Protein AF-A0A7W1HBT4-F1 (afdb_monomer_lite)

Secondary structure (DSSP, 8-state):
-HHHHHHHHHHHHHHHHTT----------PPPPTT-EEEE-TTS-EEEESS--S----SSHHHHHHHHHTT--

Radius of gyration: 22.72 Å; chains: 1; bounding box: 29×62×47 Å

Foldseek 3Di:
DVVVVVVVVVVVVVVVVVPPDCPDPPDPPDPQPPQKDWDQDPVRDIDIDSHDDPDDDDPDVVVVVVCVVVPND

pLDDT: mean 81.34, std 13.44, range [54.47, 96.56]

Structure (mmCIF, N/CA/C/O backbone):
data_AF-A0A7W1HBT4-F1
#
_entry.id   AF-A0A7W1HBT4-F1
#
loop_
_atom_site.group_PDB
_atom_site.id
_atom_site.type_symbol
_atom_site.label_atom_id
_atom_site.label_alt_id
_atom_site.label_comp_id
_atom_site.label_asym_id
_atom_site.label_entity_id
_atom_site.label_seq_id
_atom_site.pdbx_PDB_ins_code
_atom_site.Cartn_x
_atom_site.Cartn_y
_atom_site.Cartn_z
_atom_site.occupancy
_atom_site.B_iso_or_equiv
_atom_site.auth_seq_id
_atom_site.auth_comp_id
_atom_site.auth_asym_id
_atom_site.auth_atom_id
_atom_site.pdbx_PDB_model_num
ATOM 1 N N . MET A 1 1 ? 6.731 -44.938 -31.628 1.00 58.97 1 MET A N 1
ATOM 2 C CA . MET A 1 1 ? 6.817 -44.627 -30.181 1.00 58.97 1 MET A CA 1
ATOM 3 C C . MET A 1 1 ? 7.605 -43.350 -29.876 1.00 58.97 1 MET A C 1
ATOM 5 O O . MET A 1 1 ? 7.050 -42.491 -29.209 1.00 58.97 1 MET A O 1
ATOM 9 N N . ALA A 1 2 ? 8.821 -43.157 -30.407 1.00 63.31 2 ALA A N 1
ATOM 10 C CA . ALA A 1 2 ? 9.661 -41.983 -30.105 1.00 63.31 2 ALA A CA 1
ATOM 11 C C . ALA A 1 2 ? 9.016 -40.606 -30.394 1.00 63.31 2 ALA A C 1
ATOM 13 O O . ALA A 1 2 ? 9.173 -39.680 -29.607 1.00 63.31 2 ALA A O 1
ATOM 14 N N . ARG A 1 3 ? 8.225 -40.475 -31.470 1.00 69.44 3 ARG A N 1
ATOM 15 C CA . ARG A 1 3 ? 7.536 -39.214 -31.825 1.00 69.44 3 ARG A CA 1
ATOM 16 C C . ARG A 1 3 ? 6.513 -38.759 -30.775 1.00 69.44 3 ARG A C 1
ATOM 18 O O . ARG A 1 3 ? 6.417 -37.569 -30.499 1.00 69.44 3 ARG A O 1
ATOM 25 N N . ASN A 1 4 ? 5.802 -39.703 -30.156 1.00 66.75 4 ASN A N 1
ATOM 26 C CA . ASN A 1 4 ? 4.815 -39.396 -29.114 1.00 66.75 4 ASN A CA 1
ATOM 27 C C . ASN A 1 4 ? 5.500 -38.999 -27.801 1.00 66.75 4 ASN A C 1
ATOM 29 O O . ASN A 1 4 ? 4.981 -38.178 -27.053 1.00 66.75 4 ASN A O 1
ATOM 33 N N . LEU A 1 5 ? 6.690 -39.550 -27.559 1.00 76.25 5 LEU A N 1
ATOM 34 C CA . LEU A 1 5 ? 7.503 -39.256 -26.384 1.00 76.25 5 LEU A CA 1
ATOM 35 C C . LEU A 1 5 ? 8.064 -37.826 -26.446 1.00 76.25 5 LEU A C 1
ATOM 37 O O . LEU A 1 5 ? 8.007 -37.102 -25.458 1.00 76.25 5 LEU A O 1
ATOM 41 N N . VAL A 1 6 ? 8.493 -37.379 -27.632 1.00 78.69 6 VAL A N 1
ATOM 42 C CA . VAL A 1 6 ? 8.935 -35.992 -27.873 1.00 78.69 6 VAL A CA 1
ATOM 43 C C . VAL A 1 6 ? 7.790 -34.990 -27.684 1.00 78.69 6 VAL A C 1
ATOM 45 O O . VAL A 1 6 ? 7.982 -33.958 -27.046 1.00 78.69 6 VAL A O 1
ATOM 48 N N . ALA A 1 7 ? 6.589 -35.303 -28.181 1.00 79.06 7 ALA A N 1
ATOM 49 C CA . ALA A 1 7 ? 5.421 -34.432 -28.029 1.00 79.06 7 ALA A CA 1
ATOM 50 C C . ALA A 1 7 ? 4.994 -34.273 -26.558 1.00 79.06 7 ALA A C 1
ATOM 52 O O . ALA A 1 7 ? 4.716 -33.160 -26.114 1.00 79.06 7 ALA A O 1
ATOM 53 N N . ALA A 1 8 ? 5.001 -35.367 -25.789 1.00 81.62 8 ALA A N 1
ATOM 54 C CA . ALA A 1 8 ? 4.700 -35.330 -24.360 1.00 81.62 8 ALA A CA 1
ATOM 55 C C . ALA A 1 8 ? 5.721 -34.482 -23.583 1.00 81.62 8 ALA A C 1
ATOM 57 O O . ALA A 1 8 ? 5.345 -33.688 -22.723 1.00 81.62 8 ALA A O 1
ATOM 58 N N . PHE A 1 9 ? 7.006 -34.595 -23.927 1.00 83.31 9 PHE A N 1
ATOM 59 C CA . PHE A 1 9 ? 8.069 -33.828 -23.279 1.00 83.31 9 PHE A CA 1
ATOM 60 C C . PHE A 1 9 ? 7.950 -32.318 -23.548 1.00 83.31 9 PHE A C 1
ATOM 62 O O . PHE A 1 9 ? 8.094 -31.507 -22.634 1.00 83.31 9 PHE A O 1
ATOM 69 N N . LEU A 1 10 ? 7.613 -31.939 -24.786 1.00 81.06 10 LEU A N 1
ATOM 70 C CA . LEU A 1 10 ? 7.366 -30.546 -25.179 1.00 81.06 10 LEU A CA 1
ATOM 71 C C . LEU A 1 10 ? 6.164 -29.931 -24.450 1.00 81.06 10 LEU A C 1
ATOM 73 O O . LEU A 1 10 ? 6.240 -28.785 -24.009 1.00 81.06 10 LEU A O 1
ATOM 77 N N . ALA A 1 11 ? 5.080 -30.691 -24.281 1.00 81.31 11 ALA A N 1
ATOM 78 C CA . ALA A 1 11 ? 3.895 -30.221 -23.566 1.00 81.31 11 ALA A CA 1
ATOM 79 C C . ALA A 1 11 ? 4.188 -29.943 -22.080 1.00 81.31 11 ALA A C 1
ATOM 81 O O . ALA A 1 11 ? 3.779 -28.912 -21.547 1.00 81.31 11 ALA A O 1
ATOM 82 N N . VAL A 1 12 ? 4.950 -30.823 -21.422 1.00 81.31 12 VAL A N 1
ATOM 83 C CA . VAL A 1 12 ? 5.343 -30.656 -20.012 1.00 81.31 12 VAL A CA 1
ATOM 84 C C . VAL A 1 12 ? 6.287 -29.463 -19.831 1.00 81.31 12 VAL A C 1
ATOM 86 O O . VAL A 1 12 ? 6.120 -28.684 -18.892 1.00 81.31 12 VAL A O 1
ATOM 89 N N . ALA A 1 13 ? 7.236 -29.261 -20.748 1.00 78.31 13 ALA A N 1
ATOM 90 C CA . ALA A 1 13 ? 8.139 -28.110 -20.705 1.00 78.31 13 ALA A CA 1
ATOM 91 C C . ALA A 1 13 ? 7.395 -26.768 -20.859 1.00 78.31 13 ALA A C 1
ATOM 93 O O . ALA A 1 13 ? 7.727 -25.800 -20.174 1.00 78.31 13 ALA A O 1
ATOM 94 N N . ALA A 1 14 ? 6.358 -26.714 -21.703 1.00 77.19 14 ALA A N 1
ATOM 95 C CA . ALA A 1 14 ? 5.534 -25.518 -21.880 1.00 77.19 14 ALA A CA 1
ATOM 96 C C . ALA A 1 14 ? 4.723 -25.161 -20.620 1.00 77.19 14 ALA A C 1
ATOM 98 O O . ALA A 1 14 ? 4.601 -23.985 -20.283 1.00 77.19 14 ALA A O 1
ATOM 99 N N . LEU A 1 15 ? 4.224 -26.165 -19.888 1.00 74.56 15 LEU A N 1
ATOM 100 C CA . LEU A 1 15 ? 3.516 -25.967 -18.616 1.00 74.56 15 LEU A CA 1
ATOM 101 C C . LEU A 1 15 ? 4.438 -25.419 -17.513 1.00 74.56 15 LEU A C 1
ATOM 103 O O . LEU A 1 15 ? 4.012 -24.594 -16.709 1.00 74.56 15 LEU A O 1
ATOM 107 N N . LEU A 1 16 ? 5.710 -25.827 -17.496 1.00 70.00 16 LEU A N 1
ATOM 108 C CA . LEU A 1 16 ? 6.692 -25.368 -16.505 1.00 70.00 16 LEU A CA 1
ATOM 109 C C . LEU A 1 16 ? 7.211 -23.946 -16.779 1.00 70.00 16 LEU A C 1
ATOM 111 O O . LEU A 1 16 ? 7.553 -23.230 -15.839 1.00 70.00 16 LEU A O 1
ATOM 115 N N . ALA A 1 17 ? 7.230 -23.503 -18.040 1.00 64.12 17 ALA A N 1
ATOM 116 C CA . ALA A 1 17 ? 7.671 -22.156 -18.412 1.00 64.12 17 ALA A CA 1
ATOM 117 C C . ALA A 1 17 ? 6.683 -21.043 -17.998 1.00 64.12 17 ALA A C 1
ATOM 119 O O . ALA A 1 17 ? 7.079 -19.882 -17.890 1.00 64.12 17 ALA A O 1
ATOM 120 N N . GLY A 1 18 ? 5.417 -21.386 -17.726 1.00 59.62 18 GLY A N 1
ATOM 121 C CA . GLY A 1 18 ? 4.391 -20.447 -17.254 1.00 59.62 18 GLY A CA 1
ATOM 122 C C . GLY A 1 18 ? 4.506 -20.060 -15.774 1.00 59.62 18 GLY A C 1
ATOM 123 O O . GLY A 1 18 ? 3.905 -19.075 -15.358 1.00 59.62 18 GLY A O 1
ATOM 124 N N . CYS A 1 19 ? 5.301 -20.791 -14.984 1.00 64.81 19 CYS A N 1
ATOM 125 C CA . CYS A 1 19 ? 5.536 -20.513 -13.562 1.00 64.81 19 CYS A CA 1
ATOM 126 C C . CYS A 1 19 ? 6.775 -19.645 -13.313 1.00 64.81 19 CYS A C 1
ATOM 128 O O . CYS A 1 19 ? 7.277 -19.607 -12.189 1.00 64.81 19 CYS A O 1
ATOM 130 N N . SER A 1 20 ? 7.301 -18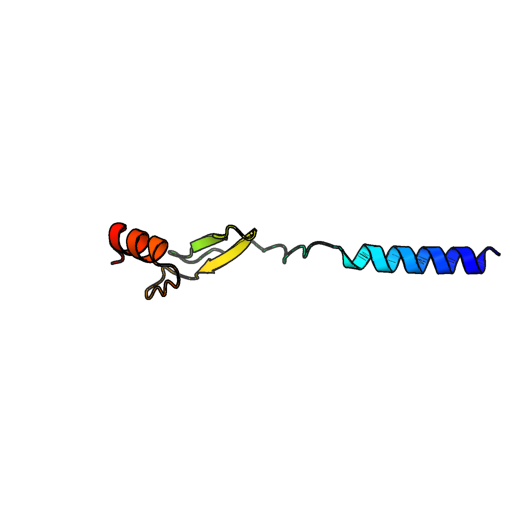.970 -14.338 1.00 62.25 20 SER A N 1
ATOM 131 C CA . SER A 1 20 ? 8.420 -18.058 -14.128 1.00 62.25 20 SER A CA 1
ATOM 132 C C . SER A 1 20 ? 7.929 -16.876 -13.283 1.00 62.25 20 SER A C 1
ATOM 134 O O . SER A 1 20 ? 7.046 -16.145 -13.742 1.00 62.25 20 SER A O 1
ATOM 136 N N . PRO A 1 21 ? 8.437 -16.685 -12.049 1.00 61.56 21 PRO A N 1
ATOM 137 C CA . PRO A 1 21 ? 8.117 -15.496 -11.279 1.00 61.56 21 PRO A CA 1
ATOM 138 C C . PRO A 1 21 ? 8.554 -14.299 -12.112 1.00 61.56 21 PRO A C 1
ATOM 140 O O . PRO A 1 21 ? 9.677 -14.292 -12.617 1.00 61.56 21 PRO A O 1
ATOM 143 N N . ASP A 1 22 ? 7.644 -13.342 -12.289 1.00 62.22 22 ASP A N 1
ATOM 144 C CA . ASP A 1 22 ? 7.846 -12.121 -13.062 1.00 62.22 22 ASP A CA 1
ATOM 145 C C . ASP A 1 22 ? 9.181 -11.493 -12.643 1.00 62.22 22 ASP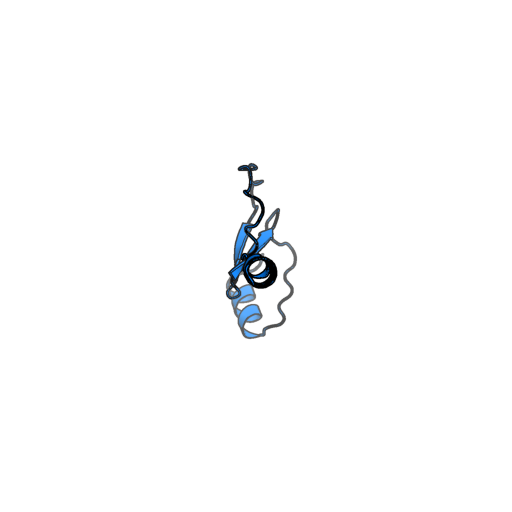 A C 1
ATOM 147 O O . ASP A 1 22 ? 9.316 -10.875 -11.581 1.00 62.22 22 ASP A O 1
ATOM 151 N N . ALA A 1 23 ? 10.224 -11.770 -13.428 1.00 62.84 23 ALA A N 1
ATOM 152 C CA . ALA A 1 23 ? 11.539 -11.204 -13.233 1.00 62.84 23 ALA A CA 1
ATOM 153 C C . ALA A 1 23 ? 11.402 -9.771 -13.721 1.00 62.84 23 ALA A C 1
ATOM 155 O O . ALA A 1 23 ? 11.691 -9.467 -14.880 1.00 62.84 23 ALA A O 1
ATOM 156 N N . GLY A 1 24 ? 10.860 -8.934 -12.832 1.00 60.50 24 GLY A N 1
ATOM 157 C CA . GLY A 1 24 ? 10.542 -7.548 -13.104 1.00 60.50 24 GLY A CA 1
ATOM 158 C C . GLY A 1 24 ? 11.716 -6.867 -13.804 1.00 60.50 24 GLY A C 1
ATOM 159 O O . GLY A 1 24 ? 12.876 -7.248 -13.590 1.00 60.50 24 GLY A O 1
ATOM 160 N N . PRO A 1 25 ? 11.440 -5.883 -14.673 1.00 60.91 25 PRO A N 1
ATOM 161 C CA . PRO A 1 25 ? 12.440 -5.304 -15.556 1.00 60.91 25 PRO A CA 1
ATOM 162 C C . PRO A 1 25 ? 13.703 -4.958 -14.766 1.00 60.91 25 PRO A C 1
ATOM 164 O O . PRO A 1 25 ? 13.633 -4.225 -13.776 1.00 60.91 25 PRO A O 1
ATOM 167 N N . LYS A 1 26 ? 14.851 -5.513 -15.193 1.00 60.19 26 LYS A N 1
ATOM 168 C CA . LYS A 1 26 ? 16.179 -5.205 -14.641 1.00 60.19 26 LYS A CA 1
ATOM 169 C C . LYS A 1 26 ? 16.366 -3.693 -14.716 1.00 60.19 26 LYS A C 1
ATOM 171 O O . LYS A 1 26 ? 16.695 -3.144 -15.765 1.00 60.19 26 LYS A O 1
ATOM 176 N N . SER A 1 27 ? 16.065 -3.022 -13.607 1.00 60.28 27 SER A N 1
ATOM 177 C CA . SER A 1 27 ? 16.020 -1.571 -13.526 1.00 60.28 27 SER A CA 1
ATOM 178 C C . SER A 1 27 ? 17.433 -1.059 -13.758 1.00 60.28 27 SER A C 1
ATOM 180 O O . SER A 1 27 ? 18.279 -1.128 -12.869 1.00 60.28 27 SER A O 1
ATOM 182 N N . ARG A 1 28 ? 17.690 -0.514 -14.951 1.00 63.31 28 ARG A N 1
ATOM 183 C CA . ARG A 1 28 ? 18.786 0.436 -15.158 1.00 63.31 28 ARG A CA 1
ATOM 184 C C . ARG A 1 28 ? 18.689 1.445 -14.015 1.00 63.31 28 ARG A C 1
ATOM 186 O O . ARG A 1 28 ? 17.584 1.914 -13.733 1.00 63.31 28 ARG A O 1
ATOM 193 N N . ALA A 1 29 ? 19.790 1.691 -13.308 1.00 61.41 29 ALA A N 1
ATOM 194 C CA . ALA A 1 29 ? 19.820 2.577 -12.147 1.00 61.41 29 ALA A CA 1
ATOM 195 C C . ALA A 1 29 ? 19.495 4.015 -12.587 1.00 61.41 29 ALA A C 1
ATOM 197 O O . ALA A 1 29 ? 20.375 4.823 -12.867 1.00 61.41 29 ALA A O 1
ATOM 198 N N . ALA A 1 30 ? 18.205 4.305 -12.735 1.00 68.12 30 ALA A N 1
ATOM 199 C CA . ALA A 1 30 ? 17.693 5.637 -12.950 1.00 68.12 30 ALA A CA 1
ATOM 200 C C . ALA A 1 30 ? 17.862 6.387 -11.633 1.00 68.12 30 ALA A C 1
ATOM 202 O O . ALA A 1 30 ? 17.457 5.901 -10.574 1.00 68.12 30 ALA A O 1
ATOM 203 N N . ARG A 1 31 ? 18.508 7.550 -11.696 1.00 73.00 31 ARG A N 1
ATOM 204 C CA . ARG A 1 31 ? 18.700 8.405 -10.530 1.00 73.00 31 ARG A CA 1
ATOM 205 C C . ARG A 1 31 ? 17.322 8.800 -10.003 1.00 73.00 31 ARG A C 1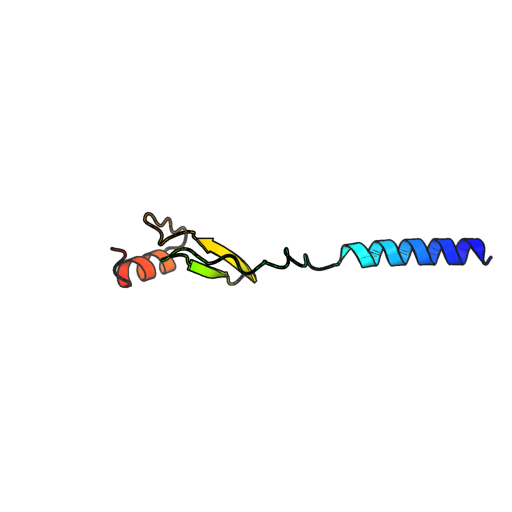
ATOM 207 O O . ARG A 1 31 ? 16.545 9.420 -10.726 1.00 73.00 31 ARG A O 1
ATOM 214 N N . LEU A 1 32 ? 17.015 8.395 -8.776 1.00 76.69 32 LEU A N 1
ATOM 215 C CA . LEU A 1 32 ? 15.755 8.739 -8.132 1.00 76.69 32 LEU A CA 1
ATOM 216 C C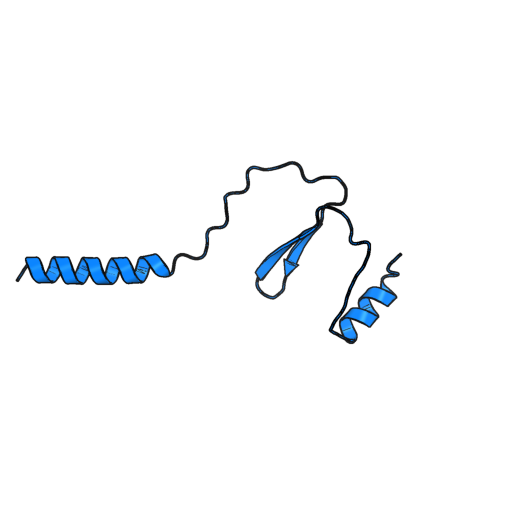 . LEU A 1 32 ? 15.748 10.247 -7.821 1.00 76.69 32 LEU A C 1
ATOM 218 O O . LEU A 1 32 ? 16.757 10.760 -7.327 1.00 76.69 32 LEU A O 1
ATOM 222 N N . PRO A 1 33 ? 14.657 10.971 -8.127 1.00 80.19 33 PRO A N 1
ATOM 223 C CA . PRO A 1 33 ? 14.528 12.368 -7.736 1.00 80.19 33 PRO A CA 1
ATOM 224 C C . PRO A 1 33 ? 14.575 12.517 -6.210 1.00 80.19 33 PRO A C 1
ATOM 226 O O . PRO A 1 33 ? 14.223 11.599 -5.466 1.00 80.19 33 PRO A O 1
ATOM 229 N N . ALA A 1 34 ? 15.022 13.682 -5.736 1.00 81.81 34 ALA A N 1
ATOM 230 C CA . ALA A 1 34 ? 15.035 13.988 -4.310 1.00 81.81 34 ALA A CA 1
ATOM 231 C C . ALA A 1 34 ? 13.608 13.898 -3.739 1.00 81.81 34 ALA A C 1
ATOM 233 O O . ALA A 1 34 ? 12.680 14.499 -4.278 1.00 81.81 34 ALA A O 1
ATOM 234 N N . GLY A 1 35 ? 13.441 13.120 -2.668 1.00 84.38 35 GLY A N 1
ATOM 235 C CA . GLY A 1 35 ? 12.138 12.840 -2.059 1.00 84.38 35 GLY A CA 1
ATOM 236 C C . GLY A 1 35 ? 11.391 11.641 -2.652 1.00 84.38 35 GLY A C 1
ATOM 237 O O . GLY A 1 35 ? 10.282 11.356 -2.205 1.00 84.38 35 GLY A O 1
ATOM 238 N N . ALA A 1 36 ? 11.958 10.928 -3.631 1.00 91.31 36 ALA A N 1
ATOM 239 C CA . ALA A 1 36 ? 11.387 9.666 -4.084 1.00 91.31 36 ALA A CA 1
ATOM 240 C C . ALA A 1 36 ? 11.490 8.596 -2.987 1.00 91.31 36 ALA A C 1
ATOM 242 O O . ALA A 1 36 ? 12.526 8.443 -2.340 1.00 91.31 36 ALA A O 1
ATOM 243 N N . VAL A 1 37 ? 10.417 7.827 -2.815 1.00 92.50 37 VAL A N 1
ATOM 244 C CA . VAL A 1 37 ? 10.305 6.781 -1.794 1.00 92.50 37 VAL A CA 1
ATOM 245 C C . VAL A 1 37 ? 10.016 5.454 -2.485 1.00 92.50 37 VAL A C 1
ATOM 247 O O . VAL A 1 37 ? 9.120 5.362 -3.325 1.00 92.50 37 VAL A O 1
ATOM 250 N N . VAL A 1 38 ? 10.781 4.419 -2.143 1.00 94.38 38 VAL A N 1
ATOM 251 C CA . VAL A 1 38 ? 10.583 3.057 -2.651 1.00 94.38 38 VAL A CA 1
ATOM 252 C C . VAL A 1 38 ? 10.443 2.124 -1.460 1.00 94.38 38 VAL A C 1
ATOM 254 O O . VAL A 1 38 ? 11.351 2.038 -0.639 1.00 94.38 38 VAL A O 1
ATOM 257 N N . VAL A 1 39 ? 9.305 1.438 -1.368 1.00 93.62 39 VAL A N 1
ATOM 258 C CA . VAL A 1 39 ? 8.983 0.527 -0.262 1.00 93.62 39 VAL A CA 1
ATOM 259 C C . VAL A 1 39 ? 8.516 -0.800 -0.837 1.00 93.62 39 VAL A C 1
ATOM 261 O O . VAL A 1 39 ? 7.897 -0.848 -1.903 1.00 93.62 39 VAL A O 1
ATOM 264 N N . ARG A 1 40 ? 8.823 -1.885 -0.131 1.00 96.56 40 ARG A N 1
ATOM 265 C CA . ARG A 1 40 ? 8.210 -3.185 -0.372 1.00 96.56 40 ARG A CA 1
ATOM 266 C C . ARG A 1 40 ? 7.116 -3.390 0.663 1.00 96.56 40 ARG A C 1
ATOM 268 O O . ARG A 1 40 ? 7.386 -3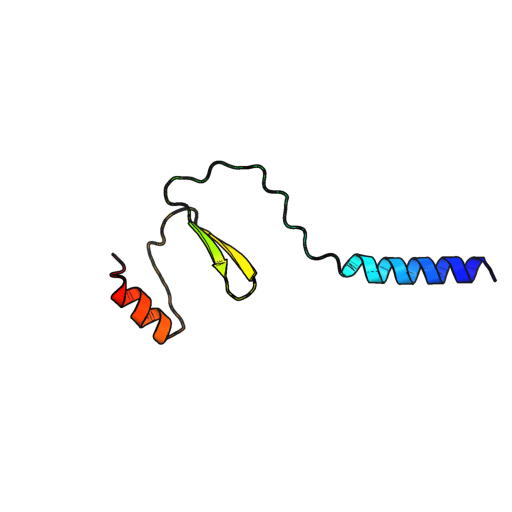.217 1.845 1.00 96.56 40 ARG A O 1
ATOM 275 N N . ASP A 1 41 ? 5.906 -3.691 0.215 1.00 93.44 41 ASP A N 1
ATOM 276 C CA . ASP A 1 41 ? 4.798 -3.954 1.131 1.00 93.44 41 ASP A CA 1
ATOM 277 C C . ASP A 1 41 ? 4.819 -5.394 1.661 1.00 93.44 41 ASP A C 1
ATOM 279 O O . ASP A 1 41 ? 5.614 -6.230 1.217 1.00 93.44 41 ASP A O 1
ATOM 283 N N . ASP A 1 42 ? 3.912 -5.691 2.590 1.00 92.50 42 ASP A N 1
ATOM 284 C CA . ASP A 1 42 ? 3.806 -7.010 3.222 1.00 92.50 42 ASP A CA 1
ATOM 285 C C . ASP A 1 42 ? 3.343 -8.108 2.248 1.00 92.50 42 ASP A C 1
ATOM 287 O O . ASP A 1 42 ? 3.573 -9.292 2.481 1.00 92.50 42 ASP A O 1
ATOM 291 N N . ALA A 1 43 ? 2.743 -7.727 1.113 1.00 95.88 43 ALA A N 1
ATOM 292 C CA . ALA A 1 43 ? 2.416 -8.638 0.015 1.00 95.88 43 ALA A CA 1
ATOM 293 C C . ALA A 1 43 ? 3.609 -8.862 -0.940 1.00 95.88 43 ALA A C 1
ATOM 295 O O . ALA A 1 43 ? 3.486 -9.553 -1.952 1.00 95.88 43 ALA A O 1
ATOM 296 N N . GLY A 1 44 ? 4.769 -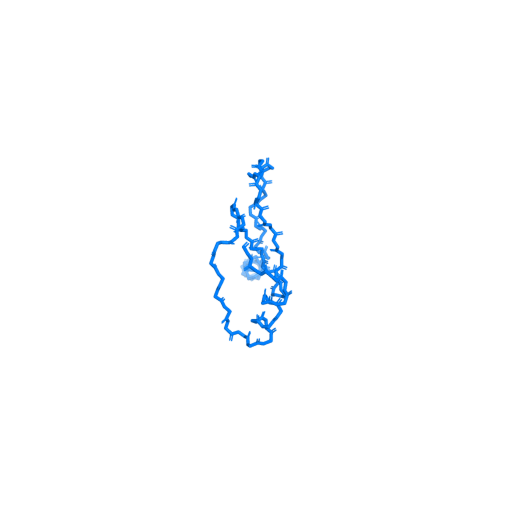8.268 -0.648 1.00 94.44 44 GLY A N 1
ATOM 297 C CA . GLY A 1 44 ? 5.993 -8.395 -1.426 1.00 94.44 44 GLY A CA 1
ATOM 298 C C . GLY A 1 44 ? 6.054 -7.515 -2.676 1.00 94.44 44 GLY A C 1
ATOM 299 O O . GLY A 1 44 ? 7.036 -7.624 -3.419 1.00 94.44 44 GLY A O 1
ATOM 300 N N . ARG A 1 45 ? 5.071 -6.638 -2.910 1.00 95.12 45 ARG A N 1
ATOM 301 C CA . ARG A 1 45 ? 5.011 -5.728 -4.064 1.00 95.12 45 ARG A CA 1
ATOM 302 C C . ARG A 1 45 ? 5.933 -4.535 -3.849 1.00 95.12 45 ARG A C 1
ATOM 304 O O . ARG A 1 45 ? 6.109 -4.061 -2.732 1.00 95.12 45 ARG A O 1
ATOM 311 N N . THR A 1 46 ? 6.506 -4.019 -4.935 1.00 95.88 46 THR A N 1
ATOM 312 C CA . THR A 1 46 ? 7.290 -2.775 -4.894 1.00 95.88 46 THR A CA 1
ATOM 313 C C . THR A 1 46 ? 6.390 -1.582 -5.183 1.00 95.88 46 THR A C 1
ATOM 315 O O . THR A 1 46 ? 5.833 -1.470 -6.274 1.00 95.88 46 THR A O 1
ATOM 318 N N . VAL A 1 47 ? 6.302 -0.662 -4.229 1.00 94.12 47 VAL A N 1
ATOM 319 C CA . VAL A 1 47 ? 5.585 0.608 -4.356 1.00 94.12 47 VAL A CA 1
ATOM 320 C C . VAL A 1 47 ? 6.607 1.728 -4.511 1.00 94.12 47 VAL A C 1
ATOM 322 O O . VAL A 1 47 ? 7.575 1.815 -3.754 1.00 94.12 47 VAL A O 1
ATOM 325 N N . ARG A 1 48 ? 6.412 2.584 -5.518 1.00 94.25 48 ARG A N 1
ATOM 326 C CA . ARG A 1 48 ? 7.289 3.724 -5.808 1.00 94.25 48 ARG A CA 1
ATOM 327 C C . ARG A 1 48 ? 6.486 5.014 -5.795 1.00 94.25 48 ARG A C 1
ATOM 329 O O . ARG A 1 48 ? 5.514 5.142 -6.534 1.00 94.25 48 ARG A O 1
ATOM 336 N N . LEU A 1 49 ? 6.938 5.978 -5.007 1.00 93.38 49 LEU A N 1
ATOM 337 C CA . LEU A 1 49 ? 6.458 7.351 -5.029 1.00 93.38 49 LEU A CA 1
ATOM 338 C C . LEU A 1 49 ? 7.558 8.237 -5.609 1.00 93.38 49 LEU A C 1
ATOM 340 O O . LEU A 1 49 ? 8.703 8.182 -5.165 1.00 93.38 49 LEU A O 1
ATOM 344 N N . ALA A 1 50 ? 7.216 9.055 -6.604 1.00 90.69 50 ALA A N 1
ATOM 345 C CA . ALA A 1 50 ? 8.173 9.972 -7.227 1.00 90.69 50 ALA A CA 1
ATOM 346 C C . ALA A 1 50 ? 8.619 11.101 -6.278 1.00 90.69 50 ALA A C 1
ATOM 348 O O . ALA A 1 50 ? 9.692 11.666 -6.454 1.00 90.69 50 ALA A O 1
ATOM 349 N N . MET A 1 51 ? 7.793 11.417 -5.282 1.00 90.25 51 MET A N 1
ATOM 350 C CA . MET A 1 51 ? 8.042 12.399 -4.230 1.00 90.25 51 MET A CA 1
ATOM 351 C C . MET A 1 51 ? 7.265 12.000 -2.966 1.00 90.25 51 MET A C 1
ATOM 353 O O . MET A 1 51 ? 6.402 11.121 -3.032 1.00 90.25 51 MET A O 1
ATOM 357 N N . HIS A 1 52 ? 7.505 12.676 -1.841 1.00 90.19 52 HIS A N 1
ATOM 358 C CA . HIS A 1 52 ? 6.701 12.499 -0.629 1.00 90.19 52 HIS A CA 1
ATOM 359 C C . HIS A 1 52 ? 5.201 12.708 -0.899 1.00 90.19 52 HIS A C 1
ATOM 361 O O . HIS A 1 52 ? 4.798 13.616 -1.635 1.00 90.19 52 HIS A O 1
ATOM 367 N N . ALA A 1 53 ? 4.367 11.858 -0.298 1.00 90.94 53 ALA A N 1
ATOM 368 C CA . ALA A 1 53 ? 2.920 11.943 -0.441 1.00 90.94 53 ALA A CA 1
ATOM 369 C C . ALA A 1 53 ? 2.388 13.234 0.202 1.00 90.94 53 ALA A C 1
ATOM 371 O O . ALA A 1 53 ? 2.733 13.552 1.333 1.00 90.94 53 ALA A O 1
ATOM 372 N N . ARG A 1 54 ? 1.522 13.963 -0.514 1.00 91.31 54 ARG A N 1
ATOM 373 C CA . ARG A 1 54 ? 0.852 15.175 0.006 1.00 91.31 54 ARG A CA 1
ATOM 374 C C . ARG A 1 54 ? -0.572 14.931 0.497 1.00 91.31 54 ARG A C 1
ATOM 376 O O . ARG A 1 54 ? -1.177 15.807 1.101 1.00 91.31 54 ARG A O 1
ATOM 383 N N . ARG A 1 55 ? -1.140 13.776 0.157 1.00 92.81 55 ARG A N 1
ATOM 384 C CA . ARG A 1 55 ? -2.475 13.337 0.563 1.00 92.81 55 ARG A CA 1
ATOM 385 C C . ARG A 1 55 ? -2.407 11.842 0.808 1.00 92.81 55 ARG A C 1
ATOM 387 O O . ARG A 1 55 ? -1.939 11.109 -0.063 1.00 92.81 55 ARG A O 1
ATOM 394 N N . VAL A 1 56 ? -2.860 11.415 1.978 1.00 92.38 56 VAL A N 1
ATOM 395 C CA . VAL A 1 56 ? -2.860 10.011 2.387 1.00 92.38 56 VAL A CA 1
ATOM 396 C C . VAL A 1 56 ? -4.300 9.596 2.649 1.00 92.38 56 VAL A C 1
ATOM 398 O O . VAL A 1 56 ? -5.021 10.275 3.373 1.00 92.38 56 VAL A O 1
ATOM 401 N N . VAL A 1 57 ? -4.723 8.494 2.032 1.00 94.19 57 VAL A N 1
ATOM 402 C CA . VAL A 1 57 ? -6.026 7.870 2.279 1.00 94.19 57 VAL A CA 1
ATOM 403 C C . VAL A 1 57 ? -5.757 6.539 2.962 1.00 94.19 57 VAL A C 1
ATOM 405 O O . VAL A 1 57 ? -5.124 5.665 2.374 1.00 94.19 57 VAL A O 1
ATOM 408 N N . SER A 1 58 ? -6.217 6.400 4.203 1.00 94.38 58 SER A N 1
ATOM 409 C CA . SER A 1 58 ? -6.134 5.151 4.956 1.00 94.38 58 SER A CA 1
ATOM 410 C C . SER A 1 58 ? -7.505 4.490 5.011 1.00 94.38 58 SER A C 1
ATOM 412 O O . SER A 1 58 ? -8.503 5.142 5.310 1.00 94.38 58 SER A O 1
ATOM 414 N N . LEU A 1 59 ? -7.543 3.188 4.727 1.00 96.38 59 LEU A N 1
ATOM 415 C CA . LEU A 1 59 ? -8.746 2.357 4.848 1.00 96.38 59 LEU A CA 1
ATOM 416 C C . LEU A 1 59 ? -8.756 1.532 6.142 1.00 96.38 59 LEU A C 1
ATOM 418 O O . LEU A 1 59 ? -9.711 0.806 6.403 1.00 96.38 59 LEU A O 1
ATOM 422 N N . VAL A 1 60 ? -7.689 1.618 6.941 1.00 95.88 60 VAL A N 1
ATOM 423 C CA . VAL A 1 60 ? -7.494 0.808 8.145 1.00 95.88 60 VAL A CA 1
ATOM 424 C C . VAL A 1 60 ? -7.365 1.744 9.349 1.00 95.88 60 VAL A C 1
ATOM 426 O O . VAL A 1 60 ? -6.408 2.520 9.394 1.00 95.88 60 VAL A O 1
ATOM 429 N N . PRO A 1 61 ? -8.274 1.679 10.342 1.00 95.94 61 PRO A N 1
ATOM 430 C CA . PRO A 1 61 ? -8.272 2.611 11.472 1.00 95.94 61 PRO A CA 1
ATOM 431 C C . PRO A 1 61 ? -6.946 2.662 12.240 1.00 95.94 61 PRO A C 1
ATOM 433 O O . PRO A 1 61 ? -6.438 3.745 12.506 1.00 95.94 61 PRO A O 1
ATOM 436 N N . SER A 1 62 ? -6.324 1.512 12.518 1.00 96.50 62 SER A N 1
ATOM 437 C CA . SER A 1 62 ? -5.040 1.460 13.236 1.00 96.50 62 SER A CA 1
ATOM 438 C C . SER A 1 62 ? -3.900 2.161 12.490 1.00 96.50 62 SER A C 1
ATOM 440 O O . SER A 1 62 ? -3.034 2.774 13.110 1.00 96.50 62 SER A O 1
ATOM 442 N N . VAL A 1 63 ? -3.910 2.110 11.156 1.00 94.31 63 VAL A N 1
ATOM 443 C CA . VAL A 1 63 ? -2.925 2.802 10.315 1.00 94.31 63 VAL A CA 1
ATOM 444 C C . VAL A 1 63 ? -3.194 4.304 10.306 1.00 94.31 63 VAL A C 1
ATOM 446 O O . VAL A 1 63 ? -2.249 5.089 10.318 1.00 94.31 63 VAL A O 1
ATOM 449 N N . THR A 1 64 ? -4.464 4.716 10.341 1.00 94.25 64 THR A N 1
ATOM 450 C CA . THR A 1 64 ? -4.836 6.130 10.466 1.00 94.25 64 THR A CA 1
ATOM 451 C C . THR A 1 64 ? -4.261 6.738 11.745 1.00 94.25 64 THR A C 1
ATOM 453 O O . THR A 1 64 ? -3.602 7.771 11.663 1.00 94.25 64 THR A O 1
ATOM 456 N N . GLU A 1 65 ? -4.418 6.071 12.893 1.00 95.12 65 GLU A N 1
ATOM 457 C CA . GLU A 1 65 ? -3.856 6.542 14.170 1.00 95.12 65 GLU A CA 1
ATOM 458 C C . GLU A 1 65 ? -2.330 6.670 14.115 1.00 95.12 65 GLU A C 1
ATOM 460 O O . GLU A 1 65 ? -1.769 7.672 14.556 1.00 95.12 65 GLU A O 1
ATOM 465 N N . ALA A 1 66 ? -1.646 5.698 13.504 1.00 94.88 66 ALA A N 1
ATOM 466 C CA . ALA A 1 66 ? -0.200 5.765 13.319 1.00 94.88 66 ALA A CA 1
ATOM 467 C C . ALA A 1 66 ? 0.219 6.956 12.435 1.00 94.88 66 ALA A C 1
ATOM 469 O O . ALA A 1 66 ? 1.162 7.669 12.772 1.00 94.88 66 ALA A O 1
ATOM 470 N N . ILE A 1 67 ? -0.485 7.204 11.323 1.00 92.12 67 ILE A N 1
ATOM 471 C CA . ILE A 1 67 ? -0.216 8.342 10.425 1.00 92.12 67 ILE A CA 1
ATOM 472 C C . ILE A 1 67 ? -0.397 9.676 11.159 1.00 92.12 67 ILE A C 1
ATOM 474 O O . ILE A 1 67 ? 0.422 10.583 10.997 1.00 92.12 67 ILE A O 1
ATOM 478 N N . VAL A 1 68 ? -1.446 9.791 11.977 1.00 91.69 68 VAL A N 1
ATOM 479 C CA . VAL A 1 68 ? -1.701 10.985 12.793 1.00 91.69 68 VAL A CA 1
ATOM 480 C C . VAL A 1 68 ? -0.603 11.167 13.839 1.00 91.69 68 VAL A C 1
ATOM 482 O O . VAL A 1 68 ? -0.052 12.260 13.954 1.00 91.69 68 VAL A O 1
ATOM 485 N N . ALA A 1 69 ? -0.227 10.102 14.551 1.00 93.62 69 ALA A N 1
ATOM 486 C CA . ALA A 1 69 ? 0.814 10.142 15.579 1.00 93.62 69 ALA A CA 1
ATOM 487 C C . ALA A 1 69 ? 2.197 10.519 15.023 1.00 93.62 69 ALA A C 1
ATOM 489 O O . ALA A 1 69 ? 2.972 11.189 15.702 1.00 93.62 69 ALA A O 1
ATOM 490 N N . MET A 1 70 ? 2.499 10.139 13.777 1.00 89.75 70 MET A N 1
ATOM 491 C CA . MET A 1 70 ? 3.726 10.546 13.078 1.00 89.75 70 MET A CA 1
ATOM 492 C C . MET A 1 70 ? 3.722 12.019 12.641 1.00 89.75 70 MET A C 1
ATOM 494 O O . MET A 1 70 ? 4.711 12.487 12.082 1.00 89.75 70 MET A O 1
ATOM 498 N N . GLY A 1 71 ? 2.636 12.753 12.896 1.00 78.25 71 GLY A N 1
ATOM 499 C CA . GLY A 1 71 ? 2.551 14.180 12.630 1.00 78.25 71 GLY A CA 1
ATOM 500 C C . GLY A 1 71 ? 2.533 14.497 11.145 1.00 78.25 71 GLY A C 1
ATOM 501 O O . GLY A 1 71 ? 3.241 15.408 10.746 1.00 78.25 71 GLY A O 1
ATOM 502 N N . SER A 1 72 ? 1.763 13.742 10.344 1.00 61.03 72 SER A N 1
ATOM 503 C CA . SER A 1 72 ? 1.547 13.980 8.906 1.00 61.03 72 SER A CA 1
ATOM 504 C C . SER A 1 72 ? 1.349 15.477 8.595 1.00 61.03 72 SER A C 1
ATOM 506 O O . SER A 1 72 ? 0.221 15.971 8.629 1.00 61.03 72 SER A O 1
ATOM 508 N N . SER A 1 73 ? 2.443 16.177 8.289 1.00 54.47 73 SER A N 1
ATOM 509 C CA . SER A 1 73 ? 2.525 17.619 8.024 1.00 54.47 73 SER A CA 1
ATOM 510 C C . SER A 1 73 ? 2.982 17.887 6.600 1.00 54.47 73 SER A C 1
ATOM 512 O O . SER A 1 73 ? 4.003 17.272 6.209 1.00 54.47 73 SER A O 1
#

Sequence (73 aa):
MARNLVAAFLAVAALLAGCSPDAGPKSRAARLPAGAVVVRDDAGRTVRLAMHARRVVSLVPSVTEAIVAMGSS